Protein AF-A0A022IXC5-F1 (afdb_monomer)

pLDDT: mean 95.28, std 5.26, range [60.53, 98.0]

Sequence (58 aa):
MNEDLAKAGVYNPLQQKLITAMADIRNNAAHGDYDQFTKEDVHRMIEDIERFLLAYSS

Foldseek 3Di:
DLVVCCVVVVDDPVLSVLVVLLVVVVVCVVVVVDVVDDPVSVVVSVVSVVVCCVVRVD

Secondary structure (DSSP, 8-state):
-HHHHHHTTSS-HHHHHHHHHHHHHHHHHHHT-GGGS-HHHHHHHHHHHHHHHHHH--

Mean predicted aligned error: 2.56 Å

Solvent-accessible surface area (backbone atoms only — not comparable to full-atom values): 3449 Å² total; per-residue (Å²): 105,69,68,54,39,35,74,70,59,79,42,54,74,66,57,46,52,52,54,52,53,41,50,49,55,53,48,34,60,76,73,66,44,62,90,80,55,53,75,66,54,54,53,49,38,52,55,50,51,53,52,49,46,74,75,66,72,122

Radius of gyration: 12.33 Å; Cα contacts (8 Å, |Δi|>4): 27; chains: 1; bounding box: 27×20×31 Å

Structure (mmCIF, N/CA/C/O backbone):
data_AF-A0A022IXC5-F1
#
_entry.id   AF-A0A022IXC5-F1
#
loop_
_atom_site.group_PDB
_atom_site.id
_atom_site.type_symbol
_atom_site.label_atom_id
_atom_site.label_alt_id
_atom_site.label_comp_id
_atom_site.label_asym_id
_atom_site.label_entity_id
_atom_site.label_seq_id
_atom_site.pdbx_PDB_ins_code
_atom_site.Cartn_x
_atom_site.Cartn_y
_atom_site.Cartn_z
_atom_site.occupancy
_atom_site.B_iso_or_equiv
_atom_site.auth_seq_id
_atom_site.auth_comp_id
_atom_site.auth_asym_id
_atom_site.auth_atom_id
_atom_site.pdbx_PDB_model_num
ATOM 1 N N . MET A 1 1 ? -12.966 0.579 1.723 1.00 86.62 1 MET A N 1
ATOM 2 C CA . MET A 1 1 ? -12.288 -0.580 2.352 1.00 86.62 1 MET A CA 1
ATOM 3 C C . MET A 1 1 ? -11.139 -0.147 3.271 1.00 86.62 1 MET A C 1
ATOM 5 O O . MET A 1 1 ? -11.366 -0.126 4.469 1.00 86.62 1 MET A O 1
ATOM 9 N N . ASN A 1 2 ? -9.952 0.256 2.773 1.00 93.12 2 ASN A N 1
ATOM 10 C CA . ASN A 1 2 ? -8.817 0.690 3.630 1.00 93.12 2 ASN A CA 1
ATOM 11 C C . ASN A 1 2 ? -9.175 1.907 4.514 1.00 93.12 2 ASN A C 1
ATOM 13 O O . ASN A 1 2 ? -9.004 1.889 5.728 1.00 93.12 2 ASN A O 1
ATOM 17 N N . GLU A 1 3 ? -9.772 2.945 3.919 1.00 94.75 3 GLU A N 1
ATOM 18 C CA . GLU A 1 3 ? -10.222 4.123 4.675 1.00 94.75 3 GLU A CA 1
ATOM 19 C C . GLU A 1 3 ? -11.271 3.801 5.741 1.00 94.75 3 GLU A C 1
ATOM 21 O O . GLU A 1 3 ? -11.253 4.388 6.820 1.00 94.75 3 GLU A O 1
ATOM 26 N N . ASP A 1 4 ? -12.188 2.879 5.448 1.00 96.81 4 ASP A N 1
ATOM 27 C CA . ASP A 1 4 ? -13.273 2.530 6.365 1.00 96.81 4 ASP A CA 1
ATOM 28 C C . ASP A 1 4 ? -12.734 1.792 7.594 1.00 96.81 4 ASP A C 1
ATOM 30 O O . ASP A 1 4 ? -13.174 2.056 8.708 1.00 96.81 4 ASP A O 1
ATOM 34 N N . LEU A 1 5 ? -11.726 0.933 7.411 1.00 94.94 5 LEU A N 1
ATOM 35 C CA . LEU A 1 5 ? -11.036 0.237 8.500 1.00 94.94 5 LEU A CA 1
ATOM 36 C C . LEU A 1 5 ? -10.243 1.205 9.392 1.00 94.94 5 LEU A C 1
ATOM 38 O O . LEU A 1 5 ? -10.286 1.083 10.617 1.00 94.94 5 LEU A O 1
ATOM 42 N N . ALA A 1 6 ? -9.581 2.204 8.801 1.00 95.06 6 ALA A N 1
ATOM 43 C CA . ALA A 1 6 ? -8.919 3.265 9.559 1.00 95.06 6 ALA A CA 1
ATOM 44 C C . ALA A 1 6 ? -9.929 4.131 10.335 1.00 95.06 6 ALA A C 1
ATOM 46 O O . ALA A 1 6 ? -9.729 4.410 11.516 1.00 95.06 6 ALA A O 1
ATOM 47 N N . LYS A 1 7 ? -11.053 4.511 9.706 1.00 96.19 7 LYS A N 1
ATOM 48 C CA . LYS A 1 7 ? -12.154 5.248 10.361 1.00 96.19 7 LYS A CA 1
ATOM 49 C C . LYS A 1 7 ? -12.801 4.445 11.490 1.00 96.19 7 LYS A C 1
ATOM 51 O O . LYS A 1 7 ? -13.193 5.027 12.495 1.00 96.19 7 LYS A O 1
ATOM 56 N N . ALA A 1 8 ? -12.885 3.126 11.338 1.00 96.75 8 ALA A N 1
ATOM 57 C CA . ALA A 1 8 ? -13.357 2.209 12.370 1.00 96.75 8 ALA A CA 1
ATOM 58 C C . ALA A 1 8 ? -12.324 1.963 13.488 1.00 96.75 8 ALA A C 1
ATOM 60 O O . ALA A 1 8 ? -12.629 1.262 14.449 1.00 96.75 8 ALA A O 1
ATOM 61 N N . GLY A 1 9 ? -11.113 2.522 13.383 1.00 95.25 9 GLY A N 1
ATOM 62 C CA . GLY A 1 9 ? -10.066 2.392 14.396 1.00 95.25 9 GLY A CA 1
ATOM 63 C C . GLY A 1 9 ? -9.385 1.024 14.435 1.00 95.25 9 GLY A C 1
ATOM 64 O O . GLY A 1 9 ? -8.662 0.751 15.388 1.00 95.25 9 GLY A O 1
ATOM 65 N N . VAL A 1 10 ? -9.576 0.177 13.413 1.00 95.44 10 VAL A N 1
ATOM 66 C CA . VAL A 1 10 ? -8.902 -1.134 13.311 1.00 95.44 10 VAL A CA 1
ATOM 67 C C . VAL A 1 10 ? -7.388 -0.943 13.271 1.00 95.44 10 VAL A C 1
ATOM 69 O O . VAL A 1 10 ? -6.639 -1.690 13.893 1.00 95.44 10 VAL A O 1
ATOM 72 N N . TYR A 1 11 ? -6.938 0.104 12.583 1.00 95.56 11 TYR A N 1
ATOM 73 C CA . TYR A 1 11 ? -5.558 0.561 12.604 1.00 95.56 11 TYR A CA 1
ATOM 74 C C . TYR A 1 11 ? -5.472 2.078 12.487 1.00 95.56 11 TYR A C 1
ATOM 76 O O . TYR A 1 11 ? -6.421 2.762 12.107 1.00 95.56 11 TYR A O 1
ATOM 84 N N . ASN A 1 12 ? -4.308 2.611 12.848 1.00 95.38 12 ASN A N 1
ATOM 85 C CA . ASN A 1 12 ? -4.074 4.046 12.881 1.00 95.38 12 ASN A CA 1
ATOM 86 C C . ASN A 1 12 ? -3.829 4.634 11.465 1.00 95.38 12 ASN A C 1
ATOM 88 O O . ASN A 1 12 ? -3.577 3.895 10.507 1.00 95.38 12 ASN A O 1
ATOM 92 N N . PRO A 1 13 ? -3.836 5.974 11.318 1.00 95.94 13 PRO A N 1
ATOM 93 C CA . PRO A 1 13 ? -3.619 6.625 10.023 1.00 95.94 13 PRO A CA 1
ATOM 94 C C . PRO A 1 13 ? -2.244 6.372 9.389 1.00 95.94 13 PRO A C 1
ATOM 96 O O . PRO A 1 13 ? -2.096 6.511 8.176 1.00 95.94 13 PRO A O 1
ATOM 99 N N . LEU A 1 14 ? -1.219 6.027 10.178 1.00 95.75 14 LEU A N 1
ATOM 100 C CA . LEU A 1 14 ? 0.092 5.665 9.634 1.00 95.75 14 LEU A CA 1
ATOM 101 C C . LEU A 1 14 ? 0.006 4.320 8.904 1.00 95.75 14 LEU A C 1
ATOM 103 O O . LEU A 1 14 ? 0.434 4.226 7.756 1.00 95.75 14 LEU A O 1
ATOM 107 N N . GLN A 1 15 ? -0.617 3.318 9.525 1.00 96.88 15 GLN A N 1
ATOM 108 C CA . GLN A 1 15 ? -0.818 2.009 8.910 1.00 96.88 15 GLN A CA 1
ATOM 109 C C . GLN A 1 15 ? -1.665 2.107 7.637 1.00 96.88 15 GLN A C 1
ATOM 111 O O . GLN A 1 15 ? -1.345 1.473 6.635 1.00 96.88 15 GLN A O 1
ATOM 116 N N . GLN A 1 16 ? -2.694 2.960 7.634 1.00 97.31 16 GLN A N 1
ATOM 117 C CA . GLN A 1 16 ? -3.498 3.232 6.440 1.00 97.31 16 GLN A CA 1
ATOM 118 C C . GLN A 1 16 ? -2.633 3.711 5.260 1.00 97.31 16 GLN A C 1
ATOM 120 O O . GLN A 1 16 ? -2.812 3.234 4.138 1.00 97.31 16 GLN A O 1
ATOM 125 N N . LYS A 1 17 ? -1.690 4.634 5.505 1.00 97.38 17 LYS A N 1
ATOM 126 C CA . LYS A 1 17 ? -0.772 5.158 4.477 1.00 97.38 17 LYS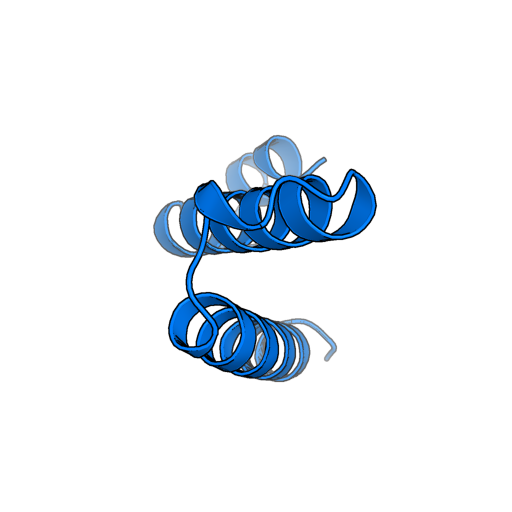 A CA 1
ATOM 127 C C . LYS A 1 17 ? 0.184 4.087 3.963 1.00 97.38 17 LYS A C 1
ATOM 129 O O . LYS A 1 17 ? 0.409 4.030 2.758 1.00 97.38 17 LYS A O 1
ATOM 134 N N . LEU A 1 18 ? 0.698 3.234 4.850 1.00 96.62 18 LEU A N 1
ATOM 135 C CA . LEU A 1 18 ? 1.535 2.098 4.459 1.00 96.62 18 LEU A CA 1
ATOM 136 C C . LEU A 1 18 ? 0.757 1.131 3.559 1.00 96.62 18 LEU A C 1
ATOM 138 O O . LEU A 1 18 ? 1.249 0.768 2.498 1.00 96.62 18 LEU A O 1
ATOM 142 N N . ILE A 1 19 ? -0.492 0.797 3.906 1.00 97.06 19 ILE A N 1
ATOM 143 C CA . ILE A 1 19 ? -1.360 -0.044 3.061 1.00 97.06 19 ILE A CA 1
ATOM 144 C C . ILE A 1 19 ? -1.573 0.582 1.680 1.00 97.06 19 ILE A C 1
ATOM 146 O O . ILE A 1 19 ? -1.506 -0.122 0.674 1.00 97.06 19 ILE A O 1
ATOM 150 N N . THR A 1 20 ? -1.787 1.896 1.611 1.00 97.31 20 THR A N 1
ATOM 151 C CA . THR A 1 20 ? -1.912 2.602 0.329 1.00 97.31 20 THR A CA 1
ATOM 152 C C . THR A 1 20 ? -0.619 2.541 -0.488 1.00 97.31 20 THR A C 1
ATOM 154 O O . THR A 1 20 ? -0.686 2.257 -1.680 1.00 97.31 20 THR A O 1
ATOM 157 N N . ALA A 1 21 ? 0.547 2.744 0.133 1.00 97.12 21 ALA A N 1
ATOM 158 C CA . ALA A 1 21 ? 1.839 2.655 -0.552 1.00 97.12 21 ALA A CA 1
ATOM 159 C C . ALA A 1 21 ? 2.117 1.237 -1.083 1.00 97.12 21 ALA A C 1
ATOM 161 O O . ALA A 1 21 ? 2.509 1.074 -2.236 1.00 97.12 21 ALA A O 1
ATOM 162 N N . MET A 1 22 ? 1.838 0.203 -0.279 1.00 97.62 22 MET A N 1
ATOM 163 C CA . MET A 1 22 ? 1.961 -1.195 -0.708 1.00 97.62 22 MET A CA 1
ATOM 164 C C . MET A 1 22 ? 1.046 -1.504 -1.901 1.00 97.62 22 MET A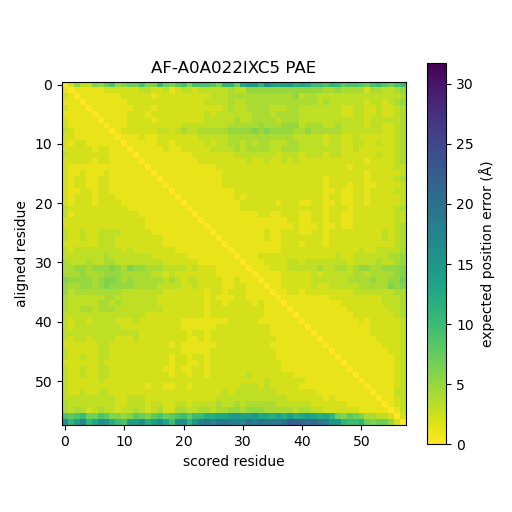 C 1
ATOM 166 O O . MET A 1 22 ? 1.460 -2.162 -2.856 1.00 97.62 22 MET A O 1
ATOM 170 N N . ALA A 1 23 ? -0.198 -1.014 -1.875 1.00 97.19 23 ALA A N 1
ATOM 171 C CA . ALA A 1 23 ? -1.139 -1.207 -2.975 1.00 97.19 23 ALA A CA 1
ATOM 172 C C . ALA A 1 23 ? -0.667 -0.531 -4.272 1.00 97.19 23 ALA A C 1
ATOM 174 O O . ALA A 1 23 ? -0.831 -1.111 -5.344 1.00 97.19 23 ALA A O 1
ATOM 175 N N . ASP A 1 24 ? -0.070 0.657 -4.176 1.00 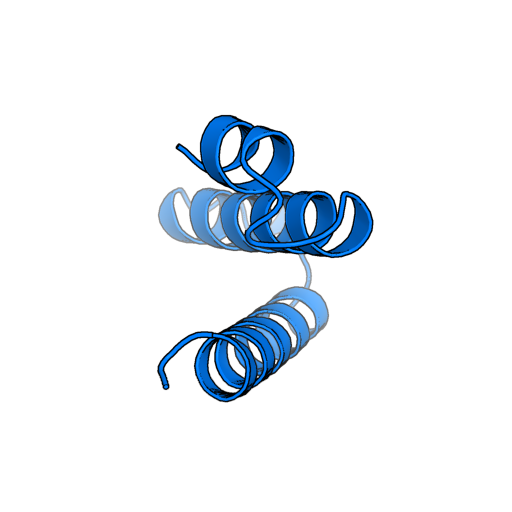97.75 24 ASP A N 1
ATOM 176 C CA . ASP A 1 24 ? 0.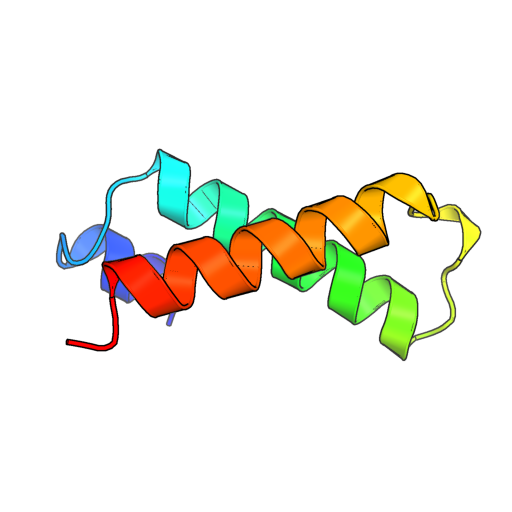455 1.398 -5.324 1.00 97.75 24 ASP A CA 1
ATOM 177 C C . ASP A 1 24 ? 1.614 0.654 -6.006 1.00 97.75 24 ASP A C 1
ATOM 179 O O . ASP A 1 24 ? 1.540 0.362 -7.201 1.00 97.75 24 ASP A O 1
ATOM 183 N N . ILE A 1 25 ? 2.617 0.215 -5.233 1.00 98.00 25 ILE A N 1
ATOM 184 C CA . ILE A 1 25 ? 3.747 -0.586 -5.740 1.00 98.00 25 ILE A CA 1
ATOM 185 C C . ILE A 1 25 ? 3.235 -1.854 -6.434 1.00 98.00 25 ILE A C 1
ATOM 187 O O . ILE A 1 25 ? 3.620 -2.156 -7.566 1.00 98.00 25 ILE A O 1
ATOM 191 N N . ARG A 1 26 ? 2.316 -2.585 -5.789 1.00 96.81 26 ARG A N 1
ATOM 192 C CA . ARG A 1 26 ? 1.721 -3.806 -6.352 1.00 96.81 26 ARG A CA 1
ATOM 193 C C . ARG A 1 26 ? 0.948 -3.535 -7.647 1.00 96.81 26 ARG A C 1
ATOM 195 O O . ARG A 1 2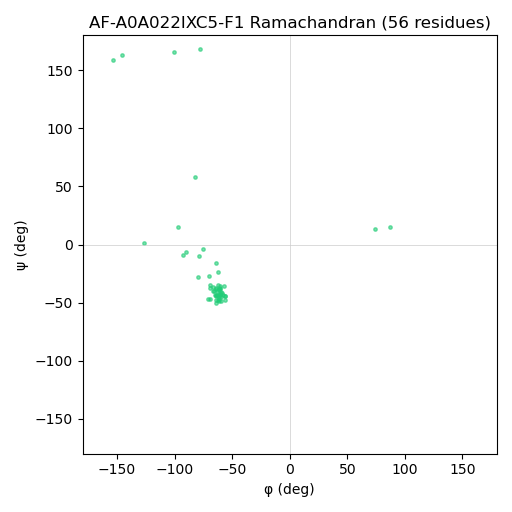6 ? 0.979 -4.374 -8.546 1.00 96.81 26 ARG A O 1
ATOM 202 N N . ASN A 1 27 ? 0.239 -2.411 -7.747 1.00 97.50 27 ASN A N 1
ATOM 203 C CA . ASN A 1 27 ? -0.533 -2.057 -8.940 1.00 97.50 27 ASN A CA 1
ATOM 204 C C . ASN A 1 27 ? 0.379 -1.687 -10.113 1.00 97.50 27 ASN A C 1
ATOM 206 O O . ASN A 1 27 ? 0.197 -2.239 -11.196 1.00 97.50 27 ASN A O 1
ATOM 210 N N . ASN A 1 28 ? 1.392 -0.847 -9.880 1.00 97.94 28 ASN A N 1
ATOM 211 C CA . ASN A 1 28 ? 2.401 -0.518 -10.890 1.00 97.94 28 ASN A CA 1
ATOM 212 C C . ASN A 1 28 ? 3.109 -1.791 -11.385 1.00 97.94 28 ASN A C 1
ATOM 214 O O . ASN A 1 28 ? 3.245 -2.006 -12.588 1.00 97.94 28 ASN A O 1
ATOM 218 N N . ALA A 1 29 ? 3.471 -2.705 -10.475 1.00 94.31 29 ALA A N 1
ATOM 219 C CA . ALA A 1 29 ? 4.079 -3.982 -10.848 1.00 94.31 29 ALA A CA 1
ATOM 220 C C . ALA A 1 29 ? 3.150 -4.870 -11.693 1.00 94.31 29 ALA A C 1
ATOM 222 O O . ALA A 1 29 ? 3.601 -5.488 -12.655 1.00 94.31 29 ALA A O 1
ATOM 223 N N . ALA A 1 30 ? 1.854 -4.925 -11.368 1.00 95.62 30 ALA A N 1
ATOM 224 C CA . ALA A 1 30 ? 0.872 -5.714 -12.115 1.00 95.62 30 ALA A CA 1
ATOM 225 C C . ALA A 1 30 ? 0.575 -5.147 -13.514 1.00 95.62 30 ALA A C 1
ATOM 227 O O . ALA A 1 30 ? 0.183 -5.902 -14.403 1.00 95.62 30 ALA A O 1
ATOM 228 N N . HIS A 1 31 ? 0.743 -3.838 -13.703 1.00 97.19 31 HIS A N 1
ATOM 229 C CA . HIS A 1 31 ? 0.541 -3.163 -14.986 1.00 97.19 31 HIS A CA 1
ATOM 230 C C . HIS A 1 31 ? 1.827 -3.037 -15.821 1.00 97.19 31 HIS A C 1
ATOM 232 O O . HIS A 1 31 ? 1.747 -2.721 -17.005 1.00 97.19 31 HIS A O 1
ATOM 238 N N . GLY A 1 32 ? 2.991 -3.369 -15.251 1.00 95.00 32 GLY A N 1
ATOM 239 C CA . GLY A 1 32 ? 4.285 -3.329 -15.939 1.00 95.00 32 GLY A CA 1
ATOM 240 C C . GLY A 1 32 ? 4.991 -1.970 -15.890 1.00 95.00 32 GLY A C 1
ATOM 241 O O . GLY A 1 32 ? 5.948 -1.760 -16.633 1.00 95.00 32 GLY A O 1
ATOM 242 N N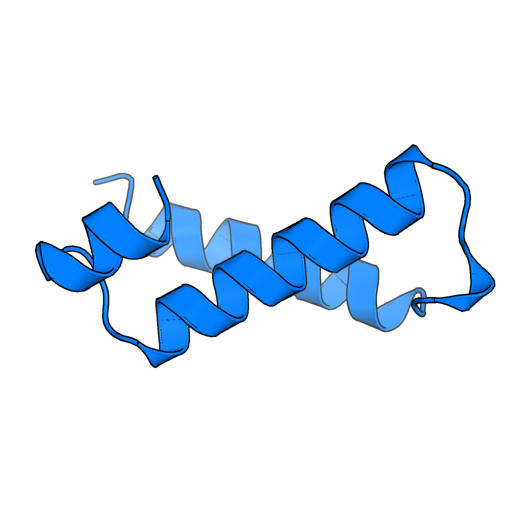 . ASP A 1 33 ? 4.563 -1.070 -15.004 1.00 97.50 33 ASP A N 1
ATOM 243 C CA . ASP A 1 33 ? 5.102 0.283 -14.835 1.00 97.50 33 ASP A CA 1
ATOM 244 C C . ASP A 1 33 ? 6.376 0.274 -13.965 1.00 97.50 33 ASP A C 1
ATOM 246 O O . ASP A 1 33 ? 6.447 0.894 -12.903 1.00 97.50 33 ASP A O 1
ATOM 250 N N . TYR A 1 34 ? 7.400 -0.471 -14.397 1.00 95.00 34 TYR A N 1
ATOM 251 C CA . TYR A 1 34 ? 8.621 -0.726 -13.614 1.00 95.00 34 TYR A CA 1
ATOM 252 C C . TYR A 1 34 ? 9.468 0.521 -13.321 1.00 95.00 34 TYR A C 1
ATOM 254 O O . TYR A 1 34 ? 10.307 0.481 -12.429 1.00 95.00 34 TYR A O 1
ATOM 262 N N . ASP A 1 35 ? 9.239 1.630 -14.027 1.00 97.50 35 ASP A N 1
ATOM 263 C C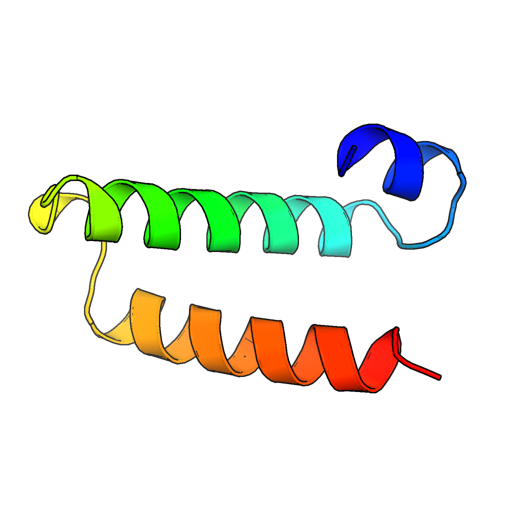A . ASP A 1 35 ? 9.916 2.907 -13.765 1.00 97.50 35 ASP A CA 1
ATOM 264 C C . ASP A 1 35 ? 9.318 3.667 -12.563 1.00 97.50 35 ASP A C 1
ATOM 266 O O . ASP A 1 35 ? 9.885 4.666 -12.121 1.00 97.50 35 ASP A O 1
ATOM 270 N N . GLN A 1 36 ? 8.172 3.223 -12.029 1.00 97.62 36 GLN A N 1
ATOM 271 C CA . GLN A 1 36 ? 7.482 3.878 -10.906 1.00 97.62 36 GLN A CA 1
ATOM 272 C C . GLN A 1 36 ? 7.920 3.365 -9.529 1.00 97.62 36 GLN A C 1
ATOM 274 O O . GLN A 1 36 ? 7.496 3.902 -8.508 1.00 97.62 36 GLN A O 1
ATOM 279 N N . PHE A 1 37 ? 8.752 2.3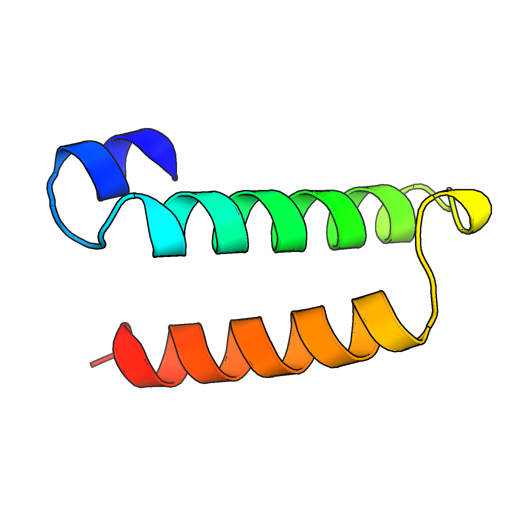24 -9.471 1.00 97.19 37 PHE A N 1
ATOM 280 C CA . PHE A 1 37 ? 9.218 1.740 -8.217 1.00 97.19 37 PHE A CA 1
ATOM 281 C C . PHE A 1 37 ? 10.570 1.057 -8.397 1.00 97.19 37 PHE A C 1
ATOM 283 O O . PHE A 1 37 ? 10.963 0.663 -9.492 1.00 97.19 37 PHE A O 1
ATOM 290 N N . THR A 1 38 ? 11.292 0.873 -7.299 1.00 97.81 38 THR A N 1
ATOM 291 C CA . THR A 1 38 ? 12.566 0.154 -7.305 1.00 97.81 38 THR A CA 1
ATOM 292 C C . THR A 1 38 ? 12.402 -1.281 -6.814 1.00 97.81 38 THR A C 1
ATOM 294 O O . THR A 1 38 ? 11.424 -1.651 -6.162 1.00 97.81 38 THR A O 1
ATOM 297 N N . LYS A 1 39 ? 13.420 -2.113 -7.059 1.00 95.88 39 LYS A N 1
ATOM 298 C CA . LYS A 1 39 ? 13.499 -3.453 -6.461 1.00 95.88 39 LYS A CA 1
ATOM 299 C C . LYS A 1 39 ? 13.462 -3.405 -4.925 1.00 95.88 39 LYS A C 1
ATOM 301 O O . LYS A 1 39 ? 12.890 -4.293 -4.300 1.00 95.88 39 LYS A O 1
ATOM 306 N N 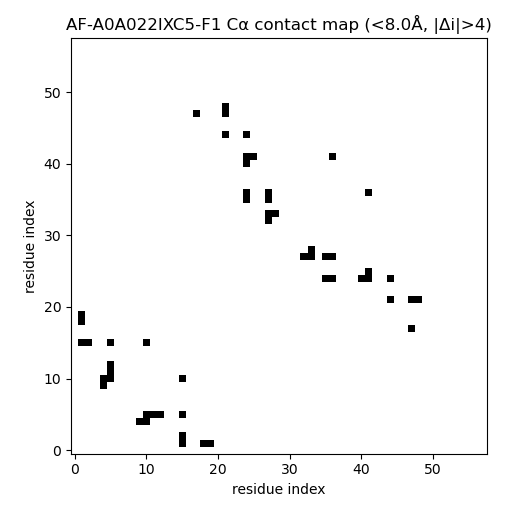. GLU A 1 40 ? 14.068 -2.382 -4.324 1.00 97.69 40 GLU A N 1
ATOM 307 C CA . GLU A 1 40 ? 14.062 -2.190 -2.870 1.00 97.69 40 GLU A CA 1
ATOM 308 C C . GLU A 1 40 ? 12.660 -1.874 -2.346 1.00 97.69 40 GLU A C 1
ATOM 310 O O . GLU A 1 40 ? 12.285 -2.382 -1.292 1.00 97.69 40 GLU A O 1
ATOM 315 N N . ASP A 1 41 ? 11.863 -1.108 -3.094 1.00 97.31 41 ASP A N 1
ATOM 316 C CA . ASP A 1 41 ? 10.470 -0.823 -2.731 1.00 97.31 41 ASP A CA 1
ATOM 317 C C . ASP A 1 41 ? 9.619 -2.097 -2.741 1.00 97.31 41 ASP A C 1
ATOM 319 O O . ASP A 1 41 ? 8.810 -2.301 -1.839 1.00 97.31 41 ASP A O 1
ATOM 323 N N . VAL A 1 42 ? 9.857 -3.009 -3.691 1.00 96.12 42 VAL A N 1
ATOM 324 C CA . VAL A 1 42 ? 9.195 -4.327 -3.715 1.00 96.12 42 VAL A CA 1
ATOM 325 C C . VAL A 1 42 ? 9.582 -5.170 -2.501 1.00 96.12 42 VAL A C 1
ATOM 327 O O . VAL A 1 42 ? 8.710 -5.781 -1.886 1.00 96.12 42 VAL A O 1
ATOM 330 N N . HIS A 1 43 ? 10.867 -5.210 -2.134 1.00 97.00 43 HIS A N 1
ATOM 331 C CA . HIS A 1 43 ? 11.305 -5.949 -0.946 1.00 97.00 43 HIS A CA 1
ATOM 332 C C . HIS A 1 43 ? 10.654 -5.392 0.327 1.00 97.00 43 HIS A C 1
ATOM 334 O O . HIS A 1 43 ? 10.057 -6.157 1.082 1.00 97.00 43 HIS A O 1
ATOM 340 N N . ARG A 1 44 ? 10.682 -4.065 0.513 1.00 97.00 44 ARG A N 1
ATOM 341 C CA . ARG A 1 44 ? 10.041 -3.403 1.661 1.00 97.00 44 ARG A CA 1
ATOM 342 C C . ARG A 1 44 ? 8.538 -3.652 1.698 1.00 97.00 44 ARG A C 1
ATOM 344 O O . ARG A 1 44 ? 8.008 -3.963 2.755 1.00 97.00 44 ARG A O 1
ATOM 351 N N . MET A 1 45 ? 7.862 -3.577 0.549 1.00 97.56 45 MET A N 1
ATOM 352 C CA . MET A 1 45 ? 6.434 -3.878 0.447 1.00 97.56 45 MET A CA 1
ATOM 353 C C . MET A 1 45 ? 6.122 -5.292 0.954 1.00 97.56 45 MET A C 1
ATOM 355 O O . MET A 1 45 ? 5.153 -5.470 1.684 1.00 97.56 45 MET A O 1
ATOM 359 N N . ILE A 1 46 ? 6.924 -6.297 0.586 1.00 97.19 46 ILE A N 1
ATOM 360 C CA . ILE A 1 46 ? 6.726 -7.678 1.054 1.00 97.19 46 ILE A CA 1
ATOM 361 C C . ILE A 1 46 ? 6.917 -7.763 2.575 1.00 97.19 46 ILE A C 1
ATOM 363 O O . ILE A 1 46 ? 6.051 -8.307 3.258 1.00 97.19 46 ILE A O 1
ATOM 367 N N . GLU A 1 47 ? 7.990 -7.176 3.112 1.00 97.31 47 GLU A N 1
ATOM 368 C CA . GLU A 1 47 ? 8.242 -7.145 4.561 1.00 97.31 47 GLU A CA 1
ATOM 369 C C . GLU A 1 47 ? 7.107 -6.448 5.333 1.00 97.31 47 GLU A C 1
ATOM 371 O O . GLU A 1 47 ? 6.689 -6.913 6.396 1.00 97.31 47 GLU A O 1
ATOM 376 N N . ASP A 1 48 ? 6.574 -5.346 4.805 1.00 96.50 48 ASP A N 1
ATOM 377 C CA . ASP A 1 48 ? 5.474 -4.607 5.426 1.00 96.50 48 ASP A CA 1
ATOM 378 C C . ASP A 1 48 ? 4.151 -5.387 5.378 1.00 96.50 48 ASP A C 1
ATOM 380 O O . ASP A 1 48 ? 3.386 -5.346 6.348 1.00 96.50 48 ASP A O 1
ATOM 384 N N . ILE A 1 49 ? 3.894 -6.155 4.308 1.00 96.44 49 ILE A N 1
ATOM 385 C CA . ILE A 1 49 ? 2.748 -7.078 4.234 1.00 96.44 49 ILE A CA 1
ATOM 386 C C . ILE A 1 49 ? 2.869 -8.148 5.321 1.00 96.44 49 ILE A C 1
ATOM 388 O O . ILE A 1 49 ? 1.906 -8.389 6.051 1.00 96.44 49 ILE A O 1
ATOM 392 N N . GLU A 1 50 ? 4.038 -8.773 5.464 1.00 96.88 50 GLU A N 1
ATOM 393 C CA . GLU A 1 50 ? 4.273 -9.795 6.492 1.00 96.88 50 GLU A CA 1
ATOM 394 C C . GLU A 1 50 ? 4.064 -9.227 7.902 1.00 96.88 50 GLU A C 1
ATOM 396 O O . GLU A 1 50 ? 3.350 -9.820 8.715 1.00 96.88 50 GLU A O 1
ATOM 401 N N . ARG A 1 51 ? 4.609 -8.035 8.181 1.00 95.44 51 ARG A N 1
ATOM 402 C CA . ARG A 1 51 ? 4.408 -7.328 9.459 1.00 95.44 51 ARG A CA 1
ATOM 403 C C . ARG A 1 51 ? 2.939 -7.008 9.711 1.00 95.44 51 ARG A C 1
ATOM 405 O O . ARG A 1 51 ? 2.465 -7.194 10.831 1.00 95.44 51 ARG A O 1
ATOM 412 N N . PHE A 1 52 ? 2.220 -6.542 8.691 1.00 95.19 52 PHE A N 1
ATOM 413 C CA . PHE A 1 52 ? 0.793 -6.257 8.800 1.00 95.19 52 PHE A CA 1
ATOM 414 C C . PHE A 1 52 ? 0.002 -7.524 9.135 1.00 95.19 52 PHE A C 1
ATOM 416 O O . PHE A 1 52 ? -0.801 -7.520 10.066 1.00 95.19 52 PHE A O 1
ATOM 423 N N . LEU A 1 53 ? 0.262 -8.632 8.438 1.00 95.31 53 LEU A N 1
ATOM 424 C CA . LEU A 1 53 ? -0.408 -9.900 8.717 1.00 95.31 53 LEU A CA 1
ATOM 425 C C . LEU A 1 53 ? -0.118 -10.383 10.143 1.00 95.31 53 LEU A C 1
ATOM 427 O O . LEU A 1 53 ? -1.050 -10.757 10.851 1.00 95.31 53 LEU A O 1
ATOM 431 N N . LEU A 1 54 ? 1.127 -10.305 10.612 1.00 95.75 54 LEU A N 1
ATOM 432 C CA . LEU A 1 54 ? 1.466 -10.668 11.992 1.00 95.75 54 LEU A CA 1
ATOM 433 C C . LEU A 1 54 ? 0.726 -9.812 13.032 1.00 95.75 54 LEU A C 1
ATOM 435 O O . LEU A 1 54 ? 0.345 -10.326 14.079 1.00 95.75 54 LEU A O 1
ATOM 439 N N . ALA A 1 55 ? 0.511 -8.526 12.751 1.00 93.38 55 ALA A N 1
ATOM 440 C CA . ALA A 1 55 ? -0.150 -7.608 13.674 1.00 93.38 55 ALA A CA 1
ATOM 441 C C . ALA A 1 55 ? -1.688 -7.720 13.683 1.00 93.38 55 ALA A C 1
ATOM 443 O O . ALA A 1 55 ? -2.301 -7.402 14.700 1.00 93.38 55 ALA A O 1
ATOM 444 N N . TYR A 1 56 ? -2.311 -8.144 12.575 1.00 90.38 56 TYR A N 1
ATOM 445 C CA . TYR A 1 56 ? -3.767 -8.036 12.376 1.00 90.38 56 TYR A CA 1
ATOM 446 C C . TYR A 1 56 ? -4.488 -9.347 12.010 1.00 90.38 56 TYR A C 1
ATOM 448 O O . TYR A 1 56 ? -5.700 -9.320 11.815 1.00 90.38 56 TYR A O 1
ATOM 456 N N . SER A 1 57 ? -3.792 -10.488 11.919 1.00 82.81 57 SER A N 1
ATOM 457 C CA . SER A 1 57 ? -4.406 -11.792 11.565 1.00 82.81 57 SER A CA 1
ATOM 458 C C . SER A 1 57 ? -4.755 -12.682 12.769 1.00 82.81 57 SER A C 1
ATOM 460 O O . SER A 1 57 ? -4.952 -13.883 12.588 1.00 82.81 57 SER A O 1
ATOM 462 N N . SER A 1 58 ? -4.771 -12.126 13.986 1.00 60.53 58 SER A N 1
ATOM 463 C CA . SER A 1 58 ? -5.066 -12.855 15.235 1.00 60.53 58 SER A CA 1
ATOM 464 C C . SER A 1 58 ? -6.519 -12.715 15.668 1.00 60.53 58 SER A C 1
ATOM 466 O O . SER A 1 58 ? -7.056 -11.593 15.535 1.00 60.53 58 SER A O 1
#